Protein AF-A0A2X1NLN5-F1 (afdb_monomer)

Secondary structure (DSSP, 8-state):
-HHHHHHHHHHHHHHHHHHHTT-HHHHHHHHHHHHHHHHHHHHHHHHHHHHHHHHHTT--HHHHHHHHHHHHHHH--

Sequence (77 aa):
MEEYEQRSSTLAQLADEAKELNDDSTVNFLRDLEKEQQHDGLLLQTILDEVRSAKLAGMCPVQTDQHVLNVVSHQLH

Mean predicted aligned error: 4.5 Å

Nearest PDB structures (foldseek):
  7qnl-assembly1_AAA  TM=7.760E-01  e=9.920E+00  synthetic construct
  5j0l-assembly3_E  TM=3.885E-01  e=3.769E+00  synthetic construct
  4whe-assembly1_A  TM=3.437E-01  e=8.174E+00  Escherichia coli K-12

pLDDT: mean 92.36, std 7.56, range [52.59, 98.44]

Radius of gyration: 17.23 Å; Cα contacts (8 Å, |Δi|>4): 32; chains: 1; bounding box: 34×26×46 Å

InterPro domains:
  IPR009078 Ferritin-like superfamily [SSF47240] (8-71)

Organism: Escherichia coli (NCBI:txid562)

Structure (mmCIF, N/CA/C/O backbone):
data_AF-A0A2X1NLN5-F1
#
_entry.id   AF-A0A2X1NLN5-F1
#
loop_
_atom_site.group_PDB
_atom_site.id
_atom_site.type_symbol
_atom_site.label_atom_id
_atom_site.label_alt_id
_atom_site.label_comp_id
_atom_site.label_asym_id
_atom_site.label_entity_id
_atom_site.label_seq_id
_atom_site.pdbx_PDB_ins_code
_atom_site.Cartn_x
_atom_site.Cartn_y
_atom_site.Cartn_z
_atom_site.occupancy
_atom_site.B_iso_or_equiv
_atom_site.auth_seq_id
_atom_site.auth_comp_id
_atom_site.auth_asym_id
_atom_site.auth_atom_id
_atom_site.pdbx_PDB_model_num
ATOM 1 N N . MET A 1 1 ? 2.978 -9.130 -3.453 1.00 80.12 1 MET A N 1
ATOM 2 C CA . MET A 1 1 ? 1.590 -9.614 -3.612 1.00 80.12 1 MET A CA 1
ATOM 3 C C . MET A 1 1 ? 1.201 -10.429 -2.394 1.00 80.12 1 MET A C 1
ATOM 5 O O . MET A 1 1 ? 0.307 -9.996 -1.695 1.00 80.12 1 MET A O 1
ATOM 9 N N . GLU A 1 2 ? 1.966 -11.462 -2.033 1.00 85.06 2 GLU A N 1
ATOM 10 C CA . GLU A 1 2 ? 1.751 -12.230 -0.791 1.00 85.06 2 GLU A CA 1
ATOM 11 C C . GLU A 1 2 ? 1.660 -11.356 0.477 1.00 85.06 2 GLU A C 1
ATOM 13 O O . GLU A 1 2 ? 0.684 -11.445 1.207 1.00 85.06 2 GLU A O 1
ATOM 18 N N . GLU A 1 3 ? 2.596 -10.424 0.69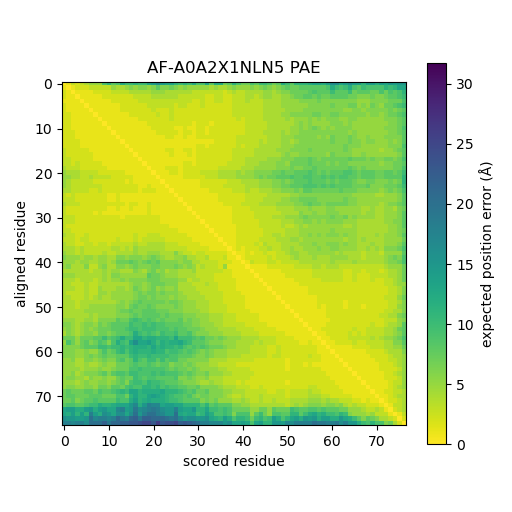7 1.00 86.44 3 GLU A N 1
ATOM 19 C CA . GLU A 1 3 ? 2.525 -9.496 1.846 1.00 86.44 3 GLU A CA 1
ATOM 20 C C . GLU A 1 3 ? 1.277 -8.595 1.827 1.00 86.44 3 GLU A C 1
ATOM 22 O O . GLU A 1 3 ? 0.728 -8.250 2.873 1.00 86.44 3 GLU A O 1
ATOM 27 N N . TYR A 1 4 ? 0.813 -8.212 0.634 1.00 86.44 4 TYR A N 1
ATOM 28 C CA . TYR A 1 4 ? -0.387 -7.395 0.463 1.00 86.44 4 TYR A CA 1
ATOM 29 C C . TYR A 1 4 ? -1.648 -8.193 0.823 1.00 86.44 4 TYR A C 1
ATOM 31 O O . TYR A 1 4 ? -2.490 -7.711 1.580 1.00 86.44 4 TYR A O 1
ATOM 39 N N . GLU A 1 5 ? -1.745 -9.425 0.320 1.00 88.06 5 GLU A N 1
ATOM 40 C CA . GLU A 1 5 ? -2.835 -10.357 0.618 1.00 88.06 5 GLU A CA 1
ATOM 41 C C . GLU A 1 5 ? -2.852 -10.719 2.106 1.00 88.06 5 GLU A C 1
ATOM 43 O O . GLU A 1 5 ? -3.906 -10.689 2.741 1.00 88.06 5 GLU A O 1
ATOM 48 N N . GLN A 1 6 ? -1.678 -10.965 2.694 1.00 93.00 6 GLN A N 1
ATOM 49 C CA . GLN A 1 6 ? -1.533 -11.217 4.123 1.00 93.00 6 GLN A CA 1
ATOM 50 C C . GLN A 1 6 ? -2.029 -10.025 4.945 1.00 93.00 6 GLN A C 1
ATOM 52 O O . GLN A 1 6 ? -2.800 -10.209 5.883 1.00 93.00 6 GLN A O 1
ATOM 57 N N . ARG A 1 7 ? -1.640 -8.796 4.581 1.00 92.69 7 ARG A N 1
ATOM 58 C CA . ARG A 1 7 ? -2.085 -7.584 5.284 1.00 92.69 7 ARG A CA 1
ATOM 59 C C . ARG A 1 7 ? -3.600 -7.395 5.182 1.00 92.69 7 ARG A C 1
ATOM 61 O O . ARG A 1 7 ? -4.226 -7.075 6.187 1.00 92.69 7 ARG A O 1
ATOM 68 N N . SER A 1 8 ? -4.189 -7.651 4.012 1.00 91.88 8 SER A N 1
ATOM 69 C CA . SER A 1 8 ? -5.646 -7.627 3.824 1.00 91.88 8 SER A CA 1
ATOM 70 C C . SER A 1 8 ? -6.353 -8.667 4.701 1.00 91.88 8 SER A C 1
ATOM 72 O O . SER A 1 8 ? -7.316 -8.328 5.385 1.00 91.88 8 SER A O 1
ATOM 74 N N . SER A 1 9 ? -5.833 -9.897 4.766 1.00 94.56 9 SER A N 1
ATOM 75 C CA . SER A 1 9 ? -6.374 -10.944 5.642 1.00 94.56 9 SER A CA 1
ATOM 76 C C . SER A 1 9 ? -6.298 -10.558 7.121 1.00 94.56 9 SER A C 1
ATOM 78 O O . SER A 1 9 ? -7.260 -10.769 7.855 1.00 94.56 9 SER A O 1
ATOM 80 N N . THR A 1 10 ? -5.178 -9.986 7.565 1.00 96.50 10 THR A N 1
ATOM 81 C CA . THR A 1 10 ? -5.009 -9.544 8.956 1.00 96.50 10 THR A CA 1
ATOM 82 C C . THR A 1 10 ? -5.976 -8.415 9.308 1.00 96.50 10 THR A C 1
ATOM 84 O O . THR A 1 10 ? -6.565 -8.433 10.384 1.00 96.50 10 THR A O 1
ATOM 87 N N . LEU A 1 11 ? -6.178 -7.443 8.410 1.00 96.62 11 LEU A N 1
ATOM 88 C CA . LEU A 1 11 ? -7.132 -6.349 8.627 1.00 96.62 11 LEU A CA 1
ATOM 89 C C . LEU A 1 11 ? -8.567 -6.867 8.776 1.00 96.62 11 LEU A C 1
ATO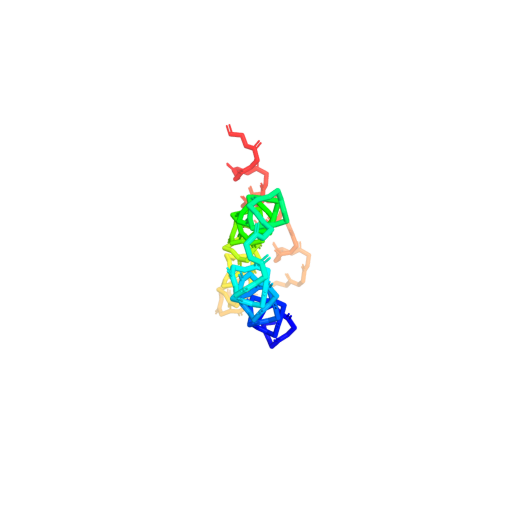M 91 O O . LEU A 1 11 ? -9.278 -6.424 9.676 1.00 96.62 11 LEU A O 1
ATOM 95 N N . ALA A 1 12 ? -8.963 -7.832 7.942 1.00 96.12 12 ALA A N 1
ATOM 96 C CA . ALA A 1 12 ? -10.276 -8.464 8.031 1.00 96.12 12 ALA A CA 1
ATOM 97 C C . ALA A 1 12 ? -10.465 -9.202 9.368 1.00 96.12 12 ALA A C 1
ATOM 99 O O . ALA A 1 12 ? -11.472 -8.996 10.040 1.00 96.12 12 ALA A O 1
ATOM 100 N N . GLN A 1 13 ? -9.468 -9.985 9.795 1.00 98.12 13 GLN A N 1
ATOM 101 C CA . GLN A 1 13 ? -9.501 -10.691 11.082 1.00 98.12 13 GLN A CA 1
ATOM 102 C C . GLN A 1 13 ? -9.631 -9.727 12.267 1.00 98.12 13 GLN A C 1
ATOM 104 O O . GLN A 1 13 ? -10.497 -9.912 13.117 1.00 98.12 13 GLN A O 1
ATOM 109 N N . LEU A 1 14 ? -8.832 -8.658 12.295 1.00 98.31 14 LEU A N 1
ATOM 110 C CA . LEU A 1 14 ? -8.907 -7.645 13.352 1.00 98.31 14 LEU A CA 1
ATOM 111 C C . LEU A 1 14 ? -10.264 -6.925 13.371 1.00 98.31 14 LEU A C 1
ATOM 113 O O . LEU A 1 14 ? -10.759 -6.571 14.440 1.00 98.31 14 LEU A O 1
ATOM 117 N N . ALA A 1 15 ? -10.872 -6.695 12.204 1.00 97.81 15 ALA A N 1
ATOM 118 C CA . ALA A 1 15 ? -12.183 -6.063 12.116 1.00 97.81 15 ALA A CA 1
ATOM 119 C C . ALA A 1 15 ? -13.291 -6.983 12.648 1.00 97.81 15 ALA A C 1
ATOM 121 O O . ALA A 1 15 ? -14.203 -6.503 13.325 1.00 97.81 15 ALA A O 1
ATOM 122 N N . ASP A 1 16 ? -13.196 -8.287 12.382 1.00 98.06 16 ASP A N 1
ATOM 123 C CA . ASP A 1 16 ? -14.104 -9.290 12.938 1.00 98.06 16 ASP A CA 1
ATOM 124 C C . ASP A 1 16 ? -13.959 -9.382 14.467 1.00 98.06 16 ASP A C 1
ATOM 126 O O . ASP A 1 16 ? -14.963 -9.300 15.176 1.00 98.06 16 ASP A O 1
ATOM 130 N N . GLU A 1 17 ? -12.729 -9.427 14.990 1.00 98.44 17 GLU A N 1
ATOM 131 C CA . GLU A 1 17 ? -12.454 -9.417 16.437 1.00 98.44 17 GLU A CA 1
ATOM 132 C C . GLU A 1 17 ? -13.003 -8.151 17.124 1.00 98.44 17 GLU A C 1
ATOM 134 O O . GLU A 1 17 ? -13.686 -8.229 18.148 1.00 98.44 17 GLU A O 1
ATOM 139 N N . ALA A 1 18 ? -12.766 -6.968 16.548 1.00 98.25 18 ALA A N 1
ATOM 140 C CA . ALA A 1 18 ? -13.282 -5.707 17.086 1.00 98.25 18 ALA A CA 1
ATOM 141 C C . ALA A 1 18 ? -14.819 -5.666 17.087 1.00 98.25 18 ALA A C 1
ATOM 143 O O . ALA A 1 18 ? -15.439 -5.152 18.023 1.00 98.25 18 ALA A O 1
ATOM 144 N N . LYS A 1 19 ? -15.449 -6.254 16.065 1.00 97.75 19 LYS A N 1
ATOM 145 C CA . LYS A 1 19 ? -16.906 -6.363 15.965 1.00 97.75 19 LYS A CA 1
ATOM 146 C C . LYS A 1 19 ? -17.487 -7.297 17.028 1.00 97.75 19 LYS A C 1
ATOM 148 O O . LYS A 1 19 ? -18.521 -6.967 17.603 1.00 97.75 19 LYS A O 1
ATOM 153 N N . GLU A 1 20 ? -16.833 -8.420 17.325 1.00 98.31 20 GLU A N 1
ATOM 154 C CA . GLU A 1 20 ? -17.237 -9.321 18.418 1.00 98.31 20 GLU A CA 1
ATOM 155 C C . GLU A 1 20 ? -17.185 -8.630 19.791 1.00 98.31 20 GLU A C 1
ATOM 157 O O . GLU A 1 20 ? -18.023 -8.892 20.658 1.00 98.31 20 GLU A O 1
ATOM 162 N N . LEU A 1 21 ? -16.248 -7.695 19.970 1.00 98.19 21 LEU A N 1
ATOM 163 C CA . LEU A 1 21 ? -16.095 -6.896 21.188 1.00 98.19 21 LEU A CA 1
ATOM 164 C C . LEU A 1 21 ? -16.998 -5.648 21.243 1.00 98.19 21 LEU A C 1
ATOM 166 O O . LEU A 1 21 ? -17.001 -4.954 22.259 1.00 98.19 21 LEU A O 1
ATOM 170 N N . ASN A 1 22 ? -17.802 -5.384 20.206 1.00 97.62 22 ASN A N 1
ATOM 171 C CA . ASN A 1 22 ? -18.592 -4.154 20.036 1.00 97.62 22 ASN A CA 1
ATOM 172 C C . ASN A 1 22 ? -17.740 -2.867 20.073 1.00 97.62 22 ASN A C 1
ATOM 174 O O . ASN A 1 22 ? -18.195 -1.824 20.547 1.00 97.62 22 ASN A O 1
ATOM 178 N N . ASP A 1 23 ? -16.499 -2.928 19.585 1.00 98.25 23 ASP A N 1
ATOM 179 C CA . ASP A 1 23 ? -15.631 -1.760 19.435 1.00 98.25 23 ASP A CA 1
ATOM 180 C C . ASP A 1 23 ? -15.811 -1.125 18.049 1.00 98.25 23 ASP A C 1
ATOM 182 O O . ASP A 1 23 ? -14.999 -1.283 17.133 1.00 98.25 23 ASP A O 1
ATOM 186 N N . ASP A 1 24 ? -16.900 -0.371 17.899 1.00 97.38 24 ASP A N 1
ATOM 187 C CA . ASP A 1 24 ? -17.230 0.319 16.648 1.00 97.38 24 ASP A CA 1
ATOM 188 C C . ASP A 1 24 ? -16.148 1.324 16.216 1.00 97.38 24 ASP A C 1
ATOM 190 O O . ASP A 1 24 ? -15.986 1.599 15.024 1.00 97.38 24 ASP A O 1
ATOM 194 N N . SER A 1 25 ? -15.392 1.883 17.168 1.00 98.00 25 SER A N 1
ATOM 195 C CA . SER A 1 25 ? -14.337 2.855 16.871 1.00 98.00 25 SER A CA 1
ATOM 196 C C . SER A 1 25 ? -13.173 2.200 16.130 1.00 98.00 25 SER A C 1
ATOM 198 O O . SER A 1 25 ? -12.749 2.693 15.081 1.00 98.00 25 SER A O 1
ATOM 200 N N . THR A 1 26 ? -12.744 1.032 16.610 1.00 98.00 26 THR A N 1
ATOM 201 C CA . THR A 1 26 ? -11.702 0.227 15.976 1.00 98.00 26 THR A CA 1
ATOM 202 C C . THR A 1 26 ? -12.188 -0.364 14.655 1.00 98.00 26 THR A C 1
ATOM 204 O O . THR A 1 26 ? -11.448 -0.328 13.674 1.00 98.00 26 THR A O 1
ATOM 207 N N . VAL A 1 27 ? -13.444 -0.821 14.565 1.00 98.12 27 VAL A N 1
ATOM 208 C CA . VAL A 1 27 ? -14.019 -1.308 13.295 1.00 98.12 27 VAL A CA 1
ATOM 209 C C . VAL A 1 27 ? -13.985 -0.227 12.210 1.00 98.12 27 VAL A C 1
ATOM 211 O O . VAL A 1 27 ? -13.598 -0.505 11.075 1.00 98.12 27 VAL A O 1
ATOM 214 N N . ASN A 1 28 ? -14.374 1.009 12.535 1.00 97.44 28 ASN A N 1
ATOM 215 C CA . ASN A 1 28 ? -14.357 2.106 11.565 1.00 97.44 28 ASN A CA 1
ATOM 216 C C . ASN A 1 28 ? -12.931 2.456 11.127 1.00 97.44 28 ASN A C 1
ATOM 218 O O . ASN A 1 28 ? -12.681 2.577 9.930 1.00 97.44 28 ASN A O 1
ATOM 222 N N . PHE A 1 29 ? -11.993 2.527 12.075 1.00 97.94 29 PHE A N 1
ATOM 223 C CA . PHE A 1 29 ? -10.580 2.747 11.772 1.00 97.94 29 PHE A CA 1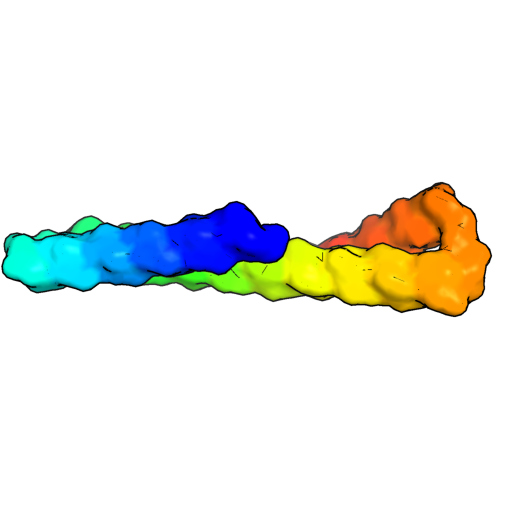
ATOM 224 C C . PHE A 1 29 ? -10.010 1.667 10.837 1.00 97.94 29 PHE A C 1
ATOM 226 O O . PHE A 1 29 ? -9.389 1.989 9.826 1.00 97.94 29 PHE A O 1
ATOM 233 N N . LEU A 1 30 ? -10.261 0.388 11.132 1.00 98.00 30 LEU A N 1
ATOM 234 C CA . LEU A 1 30 ? -9.771 -0.731 10.322 1.00 98.00 30 LEU A CA 1
ATOM 235 C C . LEU A 1 30 ? -10.381 -0.740 8.917 1.00 98.00 30 LEU A C 1
ATOM 237 O O . LEU A 1 30 ? -9.687 -1.064 7.958 1.00 98.00 30 LEU A O 1
ATOM 241 N N . ARG A 1 31 ? -11.648 -0.336 8.772 1.00 95.62 31 ARG A N 1
ATOM 242 C CA . ARG A 1 31 ? -12.293 -0.185 7.459 1.00 95.62 31 ARG A CA 1
ATOM 243 C C . ARG A 1 31 ? -11.689 0.933 6.626 1.00 95.62 31 ARG A C 1
ATOM 245 O O . ARG A 1 31 ? -11.570 0.782 5.414 1.00 95.62 31 ARG A O 1
ATOM 252 N N . ASP A 1 32 ? -11.359 2.063 7.237 1.00 96.12 32 ASP A N 1
ATOM 253 C CA . ASP A 1 32 ? -10.717 3.158 6.510 1.00 96.12 32 ASP A CA 1
ATOM 254 C C . ASP A 1 32 ? -9.299 2.764 6.086 1.00 96.12 32 ASP A C 1
ATOM 256 O O . ASP A 1 32 ? -8.939 2.939 4.922 1.00 96.12 32 ASP A O 1
ATOM 260 N N . LEU A 1 33 ? -8.564 2.085 6.970 1.00 95.31 33 LEU A N 1
ATOM 261 C CA . LEU A 1 33 ? -7.261 1.512 6.649 1.00 95.31 33 LEU A CA 1
ATOM 262 C C . LEU A 1 33 ? -7.340 0.452 5.535 1.00 95.31 33 LEU A C 1
ATOM 264 O O . LEU A 1 33 ? -6.471 0.402 4.669 1.00 95.31 33 LEU A O 1
ATOM 268 N N . GLU A 1 34 ? -8.385 -0.379 5.508 1.00 94.00 34 GLU A N 1
ATOM 269 C CA . GLU A 1 34 ? -8.609 -1.351 4.431 1.00 94.00 34 GLU A CA 1
ATOM 270 C C . GLU A 1 34 ? -8.873 -0.671 3.077 1.00 94.00 34 GLU A C 1
ATOM 272 O O . GLU A 1 34 ? -8.387 -1.138 2.048 1.00 94.00 34 GLU A O 1
ATOM 277 N N . LYS A 1 35 ? -9.598 0.452 3.045 1.00 91.94 35 LYS A N 1
ATOM 278 C CA . LYS A 1 35 ? -9.812 1.205 1.795 1.00 91.94 35 LYS A CA 1
ATOM 279 C C . LYS A 1 35 ? -8.504 1.785 1.260 1.00 91.94 35 LYS A C 1
ATOM 281 O O . LYS A 1 35 ? -8.231 1.667 0.067 1.00 91.94 35 LYS A O 1
ATOM 286 N N . GLU A 1 36 ? -7.700 2.390 2.134 1.00 91.25 36 GLU A N 1
ATOM 287 C CA . GLU A 1 36 ? -6.373 2.908 1.776 1.00 91.25 36 GLU A CA 1
ATOM 288 C C . GLU A 1 36 ? -5.473 1.777 1.268 1.00 91.25 36 GLU A C 1
ATOM 290 O O . GLU A 1 36 ? -4.876 1.875 0.196 1.00 91.25 36 GLU A O 1
ATOM 295 N N . GLN A 1 37 ? -5.481 0.644 1.976 1.00 89.44 37 GLN A N 1
ATOM 296 C CA . GLN A 1 37 ? -4.790 -0.572 1.575 1.00 89.44 37 GLN A CA 1
ATOM 297 C C . GLN A 1 37 ? -5.178 -1.012 0.164 1.00 89.44 37 GLN A C 1
ATOM 299 O O . GLN A 1 37 ? -4.299 -1.288 -0.648 1.00 89.44 37 GLN A O 1
ATOM 304 N N . GLN A 1 38 ? -6.475 -1.111 -0.130 1.00 89.00 38 GLN A N 1
ATOM 305 C CA . GLN A 1 38 ? -6.975 -1.569 -1.427 1.00 89.00 38 GLN A CA 1
ATOM 306 C C . GLN A 1 38 ? -6.517 -0.664 -2.572 1.00 89.00 38 GLN A C 1
ATOM 308 O O . GLN A 1 38 ? -6.151 -1.162 -3.639 1.00 89.00 38 GLN A O 1
ATOM 313 N N . HIS A 1 39 ? -6.492 0.649 -2.343 1.00 87.19 39 HIS A N 1
ATOM 314 C CA . HIS A 1 39 ? -5.978 1.610 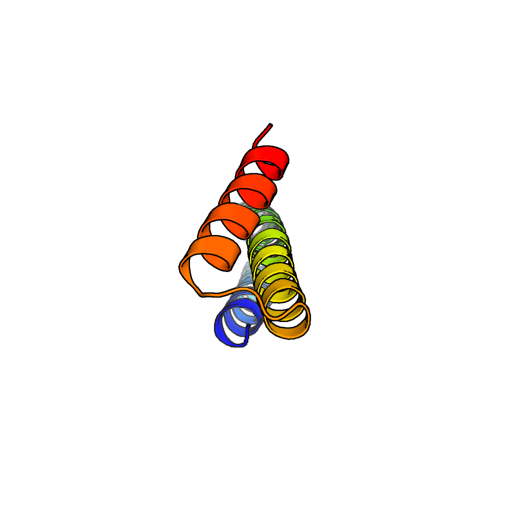-3.310 1.00 87.19 39 HIS A CA 1
ATOM 315 C C . HIS A 1 39 ? -4.482 1.388 -3.589 1.00 87.19 39 HIS A C 1
ATOM 317 O O . HIS A 1 39 ? -4.079 1.254 -4.748 1.00 87.19 39 HIS A O 1
ATOM 323 N N . ASP A 1 40 ? -3.668 1.251 -2.540 1.00 86.31 40 ASP A N 1
ATOM 324 C CA . ASP A 1 40 ? 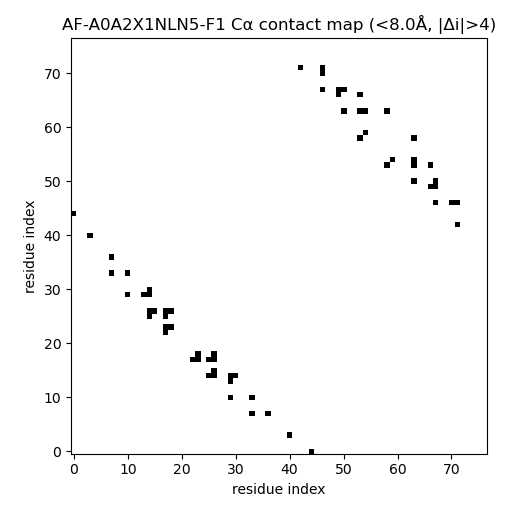-2.238 0.950 -2.673 1.00 86.31 40 ASP A CA 1
ATOM 325 C C . ASP A 1 40 ? -1.997 -0.394 -3.373 1.00 86.31 40 ASP A C 1
ATOM 327 O O . ASP A 1 40 ? -1.103 -0.527 -4.211 1.00 86.31 40 ASP A O 1
ATOM 331 N N . GLY A 1 41 ? -2.823 -1.396 -3.070 1.00 86.38 41 GLY A N 1
ATOM 332 C CA . GLY A 1 41 ? -2.800 -2.704 -3.717 1.00 86.38 41 GLY A CA 1
ATOM 333 C C . GLY A 1 41 ? -3.038 -2.636 -5.216 1.00 86.38 41 GLY A C 1
ATOM 334 O O . GLY A 1 41 ? -2.283 -3.226 -5.991 1.00 86.38 41 GLY A O 1
ATOM 335 N N . LEU A 1 42 ? -4.064 -1.890 -5.628 1.00 87.38 42 LEU A N 1
ATOM 336 C CA . LEU A 1 42 ? -4.383 -1.673 -7.035 1.00 87.38 42 LEU A CA 1
ATOM 337 C C . LEU A 1 42 ? -3.230 -0.974 -7.767 1.00 87.38 42 LEU A C 1
ATOM 339 O O . LEU A 1 42 ? -2.864 -1.385 -8.872 1.00 87.38 42 LEU A O 1
ATOM 343 N N . LEU A 1 43 ? -2.621 0.038 -7.145 1.00 88.62 43 LEU A N 1
ATOM 344 C CA . LEU A 1 43 ? -1.471 0.740 -7.710 1.00 88.62 43 LEU A CA 1
ATOM 345 C C . LEU A 1 43 ? -0.262 -0.193 -7.867 1.00 88.62 43 LEU A C 1
ATOM 347 O O . LEU A 1 43 ? 0.343 -0.242 -8.938 1.00 88.62 43 LEU A O 1
ATOM 351 N N . LEU A 1 44 ? 0.069 -0.977 -6.838 1.00 89.06 44 LEU A N 1
ATOM 352 C CA . LEU A 1 44 ? 1.167 -1.947 -6.890 1.00 89.06 44 LEU A CA 1
ATOM 353 C C . LEU A 1 44 ? 0.941 -3.015 -7.965 1.00 89.06 44 LEU A C 1
ATOM 355 O O . LEU A 1 44 ? 1.879 -3.372 -8.680 1.00 89.06 44 LEU A O 1
ATOM 359 N N . GLN A 1 45 ? -0.291 -3.508 -8.100 1.00 89.38 45 GLN A N 1
ATOM 360 C CA . GLN A 1 45 ? -0.649 -4.474 -9.136 1.00 89.38 45 GLN A CA 1
ATOM 361 C C . GLN A 1 45 ? -0.508 -3.861 -10.535 1.00 89.38 45 GLN A C 1
ATOM 363 O O . GLN A 1 45 ? 0.098 -4.476 -11.411 1.00 89.38 45 GLN A O 1
ATOM 368 N N . THR A 1 46 ? -0.964 -2.619 -10.711 1.00 90.69 46 THR A N 1
ATOM 369 C CA . THR A 1 46 ? -0.807 -1.863 -11.961 1.00 90.69 46 THR A CA 1
ATOM 370 C C . THR A 1 46 ? 0.669 -1.711 -12.326 1.00 90.69 46 THR A C 1
ATOM 372 O O . THR A 1 46 ? 1.072 -2.069 -13.428 1.00 90.69 46 THR A O 1
ATOM 375 N N . ILE A 1 47 ? 1.513 -1.273 -11.386 1.00 92.44 47 ILE A N 1
ATOM 376 C CA . ILE A 1 47 ? 2.962 -1.142 -11.605 1.00 92.44 47 ILE A CA 1
ATOM 377 C C . ILE A 1 47 ? 3.584 -2.487 -12.004 1.00 92.44 47 ILE A C 1
ATOM 379 O O . ILE A 1 47 ? 4.390 -2.551 -12.933 1.00 92.44 47 ILE A O 1
ATOM 383 N N . LEU A 1 48 ? 3.213 -3.574 -11.322 1.00 93.44 48 LEU A N 1
ATOM 384 C CA . LEU A 1 48 ? 3.733 -4.908 -11.614 1.00 93.44 48 LEU A CA 1
ATOM 385 C C . LEU A 1 48 ? 3.373 -5.364 -13.035 1.00 93.44 48 LEU A C 1
ATOM 387 O O . LEU A 1 48 ? 4.213 -5.949 -13.726 1.00 93.44 48 LEU A O 1
ATOM 391 N N . ASP A 1 49 ? 2.146 -5.095 -13.472 1.00 93.88 49 ASP A N 1
ATOM 392 C CA . ASP A 1 49 ? 1.674 -5.455 -14.807 1.00 93.88 49 ASP A CA 1
ATOM 393 C C . ASP A 1 49 ? 2.318 -4.597 -15.900 1.00 93.88 49 ASP A C 1
ATOM 395 O O . ASP A 1 49 ? 2.683 -5.126 -16.955 1.00 93.88 49 ASP A O 1
ATOM 399 N N . GLU A 1 50 ? 2.593 -3.321 -15.629 1.00 95.06 50 GLU A N 1
ATOM 400 C CA . GLU A 1 50 ? 3.356 -2.459 -16.535 1.00 95.06 50 GLU A CA 1
ATOM 401 C C . GLU A 1 50 ? 4.817 -2.905 -16.668 1.00 95.06 50 GLU A C 1
ATOM 403 O O . GLU A 1 50 ? 5.341 -2.997 -17.779 1.00 95.06 50 GLU A O 1
ATOM 408 N N . VAL A 1 51 ? 5.473 -3.287 -15.566 1.00 96.00 51 VAL A N 1
ATOM 409 C CA . VAL A 1 51 ? 6.837 -3.850 -15.603 1.00 96.00 51 VAL A CA 1
ATOM 410 C C . VAL A 1 51 ? 6.876 -5.142 -16.423 1.00 96.00 51 VAL A C 1
ATOM 412 O O . VAL A 1 51 ? 7.791 -5.351 -17.227 1.00 96.00 51 VAL A O 1
ATOM 415 N N . ARG A 1 52 ? 5.883 -6.023 -16.248 1.00 96.00 52 ARG A N 1
ATOM 416 C CA . ARG A 1 52 ? 5.760 -7.260 -17.038 1.00 96.00 52 ARG A CA 1
ATOM 417 C C . ARG A 1 52 ? 5.547 -6.951 -18.517 1.00 96.00 52 ARG A C 1
ATOM 419 O O . ARG A 1 52 ? 6.209 -7.562 -19.356 1.00 96.00 52 ARG A O 1
ATOM 426 N N . SER A 1 53 ? 4.680 -5.995 -18.831 1.00 95.75 53 SER A N 1
ATOM 427 C CA . SER A 1 53 ? 4.374 -5.578 -20.202 1.00 95.75 53 SER A CA 1
ATOM 42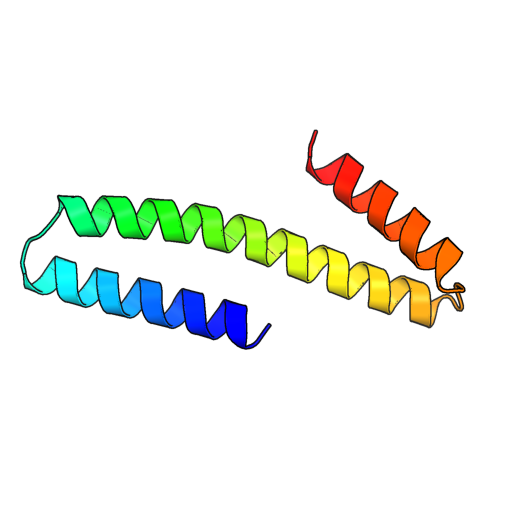8 C C . SER A 1 53 ? 5.591 -4.962 -20.894 1.00 95.75 53 SER A C 1
ATOM 430 O O . SER A 1 53 ? 5.934 -5.366 -22.004 1.00 95.75 53 SER A O 1
ATOM 432 N N . ALA A 1 54 ? 6.322 -4.077 -20.214 1.00 95.88 54 ALA A N 1
ATOM 433 C CA . ALA A 1 54 ? 7.566 -3.489 -20.707 1.00 95.88 54 ALA A CA 1
ATOM 434 C C . ALA A 1 54 ? 8.637 -4.558 -20.985 1.00 95.88 54 ALA A C 1
ATOM 436 O O . ALA A 1 54 ? 9.295 -4.538 -22.029 1.00 95.88 54 ALA A O 1
ATOM 437 N N . LYS A 1 55 ? 8.763 -5.554 -20.096 1.00 94.00 55 LYS A N 1
ATOM 438 C CA . LYS A 1 55 ? 9.656 -6.701 -20.310 1.00 94.00 55 LYS A CA 1
ATOM 439 C C . LYS A 1 55 ? 9.263 -7.507 -21.552 1.00 94.00 55 LYS A C 1
ATOM 441 O O . LYS A 1 55 ? 10.142 -7.876 -22.328 1.00 94.00 55 LYS A O 1
ATOM 446 N N . LEU A 1 56 ? 7.971 -7.777 -21.753 1.00 96.12 56 LEU A N 1
ATOM 447 C CA . LEU A 1 56 ? 7.470 -8.473 -22.946 1.00 96.12 56 LEU A CA 1
ATOM 448 C C . LEU A 1 56 ? 7.693 -7.660 -24.229 1.00 96.12 56 LEU A C 1
ATOM 450 O O . LEU A 1 56 ? 7.972 -8.240 -25.275 1.00 96.12 56 LEU A O 1
ATOM 454 N N . ALA A 1 57 ? 7.641 -6.331 -24.137 1.00 96.06 57 ALA A N 1
ATOM 455 C CA . ALA A 1 57 ? 7.962 -5.412 -25.226 1.00 96.06 57 ALA A CA 1
ATOM 456 C C . ALA A 1 57 ? 9.476 -5.282 -25.503 1.00 96.06 57 ALA A C 1
ATOM 458 O O . ALA A 1 57 ? 9.871 -4.558 -26.415 1.00 96.06 57 ALA A O 1
ATOM 459 N N . GLY A 1 58 ? 10.333 -5.970 -24.738 1.00 96.56 58 GLY A N 1
ATOM 460 C CA . GLY A 1 58 ? 11.786 -5.935 -24.910 1.00 96.56 58 GLY A CA 1
ATOM 461 C C . GLY A 1 58 ? 12.445 -4.643 -24.423 1.00 96.56 58 GLY A C 1
ATOM 462 O O . GLY A 1 58 ? 13.573 -4.354 -24.822 1.00 96.56 58 GLY A O 1
ATOM 463 N N . MET A 1 59 ? 11.765 -3.865 -23.575 1.00 96.69 59 MET A N 1
ATOM 464 C CA . MET A 1 59 ? 12.322 -2.640 -23.003 1.00 96.69 59 MET A CA 1
ATOM 465 C C . MET A 1 59 ? 13.489 -2.951 -22.063 1.00 96.69 59 MET A C 1
ATOM 467 O O .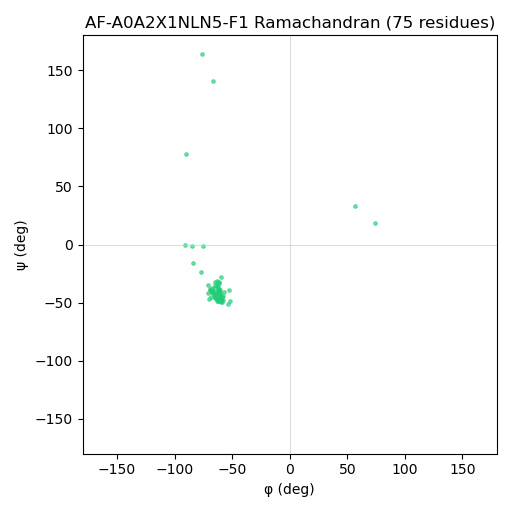 MET A 1 59 ? 13.457 -3.910 -21.285 1.00 96.69 59 MET A O 1
ATOM 471 N N . CYS A 1 60 ? 14.529 -2.117 -22.112 1.00 96.50 60 CYS A N 1
ATOM 472 C CA . CYS A 1 60 ? 15.618 -2.195 -21.147 1.00 96.50 60 CYS A CA 1
ATOM 473 C C . CYS A 1 60 ? 15.195 -1.585 -19.793 1.00 96.50 60 CYS A C 1
ATOM 475 O O . CYS A 1 60 ? 14.231 -0.821 -19.742 1.00 96.50 60 CYS A O 1
ATOM 477 N N . PRO A 1 61 ? 15.925 -1.850 -18.692 1.00 94.81 61 PRO A N 1
ATOM 478 C CA . PRO A 1 61 ? 15.543 -1.372 -17.360 1.00 94.81 61 PRO A CA 1
ATOM 479 C C . PRO A 1 61 ? 15.284 0.138 -17.266 1.00 94.81 61 PRO A C 1
ATOM 481 O O . PRO A 1 61 ? 14.329 0.541 -16.619 1.00 94.81 61 PRO A O 1
ATOM 484 N N . VAL A 1 62 ? 16.078 0.965 -17.955 1.00 96.94 62 VAL A N 1
ATOM 485 C CA . VAL A 1 62 ? 15.907 2.432 -17.959 1.00 96.94 62 VAL A CA 1
ATOM 486 C C . VAL A 1 62 ? 14.617 2.849 -18.673 1.00 96.94 62 VAL A C 1
ATOM 488 O O . VAL A 1 62 ? 13.934 3.772 -18.244 1.00 96.94 62 VAL A O 1
ATOM 491 N N . GLN A 1 63 ? 14.262 2.159 -19.760 1.00 96.06 63 GLN A N 1
ATOM 492 C CA . GLN A 1 63 ? 13.017 2.414 -20.485 1.00 96.06 63 GLN A CA 1
ATOM 493 C C . GLN A 1 63 ? 11.803 1.955 -19.676 1.00 96.06 63 GLN A C 1
ATOM 495 O O . GLN A 1 63 ? 10.811 2.675 -19.612 1.00 96.06 63 GLN A O 1
ATOM 500 N N . THR A 1 64 ? 11.900 0.792 -19.028 1.00 96.44 64 THR A N 1
ATOM 501 C CA . THR A 1 64 ? 10.864 0.283 -18.124 1.00 96.44 64 THR A CA 1
ATOM 502 C C . THR A 1 64 ? 10.642 1.227 -16.944 1.00 96.44 64 THR A C 1
ATOM 504 O O . THR A 1 64 ? 9.49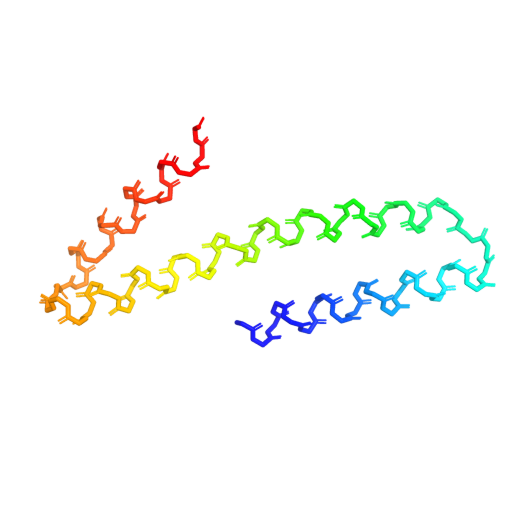5 1.515 -16.620 1.00 96.44 64 THR A O 1
ATOM 507 N N . ASP A 1 65 ? 11.710 1.747 -16.335 1.00 95.62 65 ASP A N 1
ATOM 508 C CA . ASP A 1 65 ? 11.624 2.709 -15.230 1.00 95.62 65 ASP A CA 1
ATOM 509 C C . ASP A 1 65 ? 10.886 3.987 -15.653 1.00 95.62 65 ASP A C 1
ATOM 511 O O . ASP A 1 65 ? 9.896 4.376 -15.034 1.00 95.62 65 ASP A O 1
ATOM 515 N N . GLN A 1 66 ? 11.275 4.574 -16.791 1.00 95.31 66 GLN A N 1
ATOM 516 C CA . GLN A 1 66 ? 10.604 5.757 -17.327 1.00 95.31 66 GLN A CA 1
ATOM 517 C C . GLN A 1 66 ? 9.132 5.495 -17.679 1.00 95.31 66 GLN A C 1
ATOM 519 O O . GLN A 1 66 ? 8.278 6.356 -17.460 1.00 95.31 66 GLN A O 1
ATOM 524 N N . HIS A 1 67 ? 8.826 4.320 -18.232 1.00 93.69 67 HIS A N 1
ATOM 525 C CA . HIS A 1 67 ? 7.459 3.909 -18.554 1.00 93.69 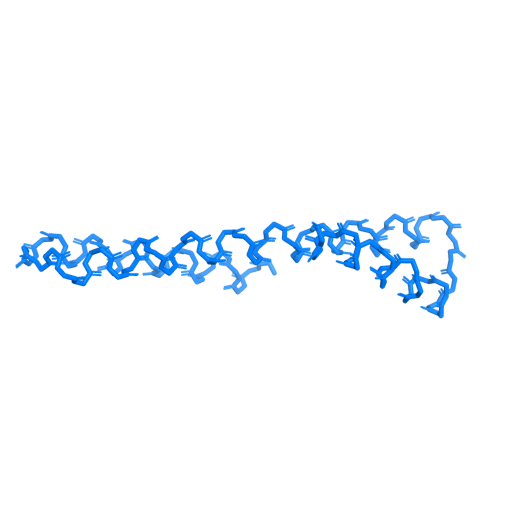67 HIS A CA 1
ATOM 526 C C . HIS A 1 67 ? 6.590 3.822 -17.296 1.00 93.69 67 HIS A C 1
ATOM 528 O O . HIS A 1 67 ? 5.520 4.427 -17.240 1.00 93.69 67 HIS A O 1
ATOM 534 N N . VAL A 1 68 ? 7.085 3.154 -16.253 1.00 94.31 68 VAL A N 1
ATOM 535 C CA . VAL A 1 68 ? 6.394 3.037 -14.961 1.00 94.31 68 VAL A CA 1
ATOM 536 C C . VAL A 1 68 ? 6.210 4.405 -14.305 1.00 94.31 68 VAL A C 1
ATOM 538 O O . VAL A 1 68 ? 5.116 4.698 -13.827 1.00 94.31 68 VAL A O 1
ATOM 541 N N . LEU A 1 69 ? 7.228 5.275 -14.326 1.00 94.12 69 LEU A N 1
ATOM 542 C CA . LEU A 1 69 ? 7.124 6.639 -13.794 1.00 94.12 69 LEU A CA 1
ATOM 543 C C . LEU A 1 69 ? 6.000 7.436 -14.459 1.00 94.12 69 LEU A C 1
ATOM 545 O O . LEU A 1 69 ? 5.263 8.141 -13.767 1.00 94.12 69 LEU A O 1
ATOM 549 N N . ASN A 1 70 ? 5.836 7.308 -15.777 1.00 90.75 70 ASN A N 1
ATOM 550 C CA . ASN A 1 70 ? 4.754 7.975 -16.496 1.00 90.75 70 ASN A CA 1
ATOM 551 C C . ASN A 1 70 ? 3.388 7.450 -16.035 1.00 90.75 70 ASN A C 1
ATOM 553 O O . ASN A 1 70 ? 2.497 8.244 -15.741 1.00 90.75 70 ASN A O 1
ATOM 557 N N . VAL A 1 71 ? 3.233 6.128 -15.913 1.00 87.94 71 VAL A N 1
ATOM 558 C CA . VAL A 1 71 ? 1.976 5.507 -15.462 1.00 87.94 71 VAL A CA 1
ATOM 559 C C . VAL A 1 71 ? 1.617 5.942 -14.042 1.00 87.94 71 VAL A C 1
ATOM 561 O O . VAL A 1 71 ? 0.496 6.385 -13.808 1.00 87.94 71 VAL A O 1
ATOM 564 N N . VAL A 1 72 ? 2.566 5.885 -13.105 1.00 87.81 72 VAL A N 1
ATOM 565 C CA . VAL A 1 72 ? 2.341 6.304 -11.712 1.00 87.81 72 VAL A CA 1
ATOM 566 C C . VAL A 1 72 ? 1.996 7.790 -11.639 1.00 87.81 72 VAL A C 1
ATOM 568 O O . VAL A 1 72 ? 1.059 8.172 -10.944 1.00 87.81 72 VAL A O 1
ATOM 571 N N . SER A 1 73 ? 2.695 8.631 -12.405 1.00 86.00 73 SER A N 1
ATOM 572 C CA . SER A 1 73 ? 2.427 10.074 -12.440 1.00 86.00 73 SER A CA 1
ATOM 573 C C . SER A 1 73 ? 1.026 10.397 -12.964 1.00 86.00 73 SER A C 1
ATOM 575 O O . SER A 1 73 ? 0.429 11.374 -12.521 1.00 86.00 73 SER A O 1
ATOM 577 N N . HIS A 1 74 ? 0.480 9.585 -13.873 1.00 80.00 74 HIS A N 1
ATOM 578 C CA . HIS A 1 74 ? -0.889 9.739 -14.370 1.00 80.00 74 HIS A CA 1
ATOM 579 C C . HIS A 1 74 ? -1.967 9.245 -13.397 1.00 80.00 74 HIS A C 1
ATOM 581 O O . HIS A 1 74 ? -3.092 9.711 -13.493 1.00 80.00 74 HIS A O 1
ATOM 587 N N . GLN A 1 75 ? -1.644 8.332 -12.479 1.00 71.19 75 GLN A N 1
ATOM 588 C CA . GLN A 1 75 ? -2.583 7.830 -11.462 1.00 71.19 75 GLN A CA 1
ATOM 589 C C . GLN A 1 75 ? -2.671 8.739 -10.222 1.00 71.19 75 GLN A C 1
ATOM 591 O O . GLN A 1 75 ? -3.596 8.608 -9.429 1.00 71.19 75 GLN A O 1
ATOM 596 N N . LEU A 1 76 ? -1.706 9.648 -10.037 1.00 64.69 76 LEU A N 1
ATOM 597 C CA . LEU A 1 76 ? -1.645 10.590 -8.909 1.00 64.69 76 LEU A CA 1
ATOM 598 C C . LEU A 1 76 ? -2.336 11.947 -9.179 1.00 64.69 76 LEU A C 1
ATOM 600 O O . LEU A 1 76 ? -2.325 12.804 -8.295 1.00 64.69 76 LEU A O 1
ATOM 604 N N . HIS A 1 77 ? -2.906 12.154 -10.373 1.00 52.59 77 HIS A N 1
ATOM 605 C CA . HIS A 1 77 ? -3.613 13.375 -10.793 1.00 52.59 77 HIS A CA 1
ATOM 606 C C . HIS A 1 77 ? -5.065 13.069 -11.163 1.00 52.59 77 HIS A C 1
ATOM 608 O O . HIS A 1 77 ? -5.922 13.943 -10.897 1.00 52.59 77 HIS A O 1
#

Foldseek 3Di:
DVVLVVVLVVLVVQLVVCVVVVVVVSNVVSVVVNVVSVVVVVLVVVLVVLLVVCVVVVHDPVRSVVSSVVVSVVVVD

Solvent-accessible surface area (backbone atoms only — not comparable to full-atom values): 4240 Å² total; per-residue (Å²): 106,69,71,56,53,50,50,53,52,51,46,52,52,52,32,52,54,27,54,77,70,67,35,62,69,57,29,51,52,42,52,53,51,48,54,54,48,50,53,54,49,53,50,53,51,50,51,51,52,50,51,51,51,30,51,74,71,67,46,51,72,72,55,35,50,55,52,47,51,51,53,54,59,62,74,76,110